Protein AF-A0A963EY48-F1 (afdb_monomer_lite)

Radius of gyration: 20.38 Å; chains: 1; bounding box: 70×30×42 Å

Structure (mmCIF, N/CA/C/O backbone):
data_AF-A0A963EY48-F1
#
_entry.id   AF-A0A963EY48-F1
#
loop_
_atom_site.group_PDB
_atom_site.id
_atom_site.type_symbol
_atom_site.label_atom_id
_atom_site.label_alt_id
_atom_site.label_comp_id
_atom_site.label_asym_id
_atom_site.label_entity_id
_atom_site.label_seq_id
_atom_site.pdbx_PDB_ins_code
_atom_site.Cartn_x
_atom_site.Cartn_y
_atom_site.Cartn_z
_atom_site.occupancy
_atom_site.B_iso_or_equiv
_atom_site.auth_seq_id
_atom_site.auth_comp_id
_atom_site.auth_asym_id
_atom_site.auth_atom_id
_atom_site.pdbx_PDB_model_num
ATOM 1 N N . VAL A 1 1 ? 2.692 -10.014 -14.521 1.00 53.53 1 VAL A N 1
ATOM 2 C CA . VAL A 1 1 ? 3.786 -10.930 -14.077 1.00 53.53 1 VAL A CA 1
ATOM 3 C C . VAL A 1 1 ? 3.948 -12.223 -14.896 1.00 53.53 1 VAL A C 1
ATOM 5 O O . VAL A 1 1 ? 5.057 -12.502 -15.328 1.00 53.53 1 VAL A O 1
ATOM 8 N N . LYS A 1 2 ? 2.887 -13.009 -15.173 1.00 46.94 2 LYS A N 1
ATOM 9 C CA . LYS A 1 2 ? 3.004 -14.347 -15.811 1.00 46.94 2 LYS A CA 1
ATOM 10 C C . LYS A 1 2 ? 3.519 -14.368 -17.263 1.00 46.94 2 LYS A C 1
ATOM 12 O O . LYS A 1 2 ? 3.977 -15.412 -17.707 1.00 46.94 2 LYS A O 1
ATOM 17 N N . THR A 1 3 ? 3.451 -13.255 -17.991 1.00 56.47 3 THR A N 1
ATOM 18 C CA . THR A 1 3 ? 3.831 -13.176 -19.416 1.00 56.47 3 THR A CA 1
ATOM 19 C C . THR A 1 3 ? 5.127 -12.413 -19.695 1.00 56.47 3 THR A C 1
ATOM 21 O O . THR A 1 3 ? 5.671 -12.573 -20.778 1.00 56.47 3 THR A O 1
ATOM 24 N N . GLN A 1 4 ? 5.638 -11.621 -18.745 1.00 58.00 4 GLN A N 1
ATOM 25 C CA . GLN A 1 4 ? 6.819 -10.757 -18.947 1.00 58.00 4 GLN A CA 1
ATOM 26 C C . GLN A 1 4 ? 8.001 -11.102 -18.021 1.00 58.00 4 GLN A C 1
ATOM 28 O O . GLN A 1 4 ? 9.022 -10.430 -18.055 1.00 58.00 4 GLN A O 1
ATOM 33 N N . GLY A 1 5 ? 7.878 -12.124 -17.164 1.00 67.50 5 GLY A N 1
ATOM 34 C CA . GLY A 1 5 ? 8.959 -12.530 -16.253 1.00 67.50 5 GLY A CA 1
ATOM 35 C C . GLY A 1 5 ? 9.315 -11.505 -15.167 1.00 67.50 5 GLY A C 1
ATOM 36 O O . GLY A 1 5 ? 10.298 -11.703 -14.462 1.00 67.50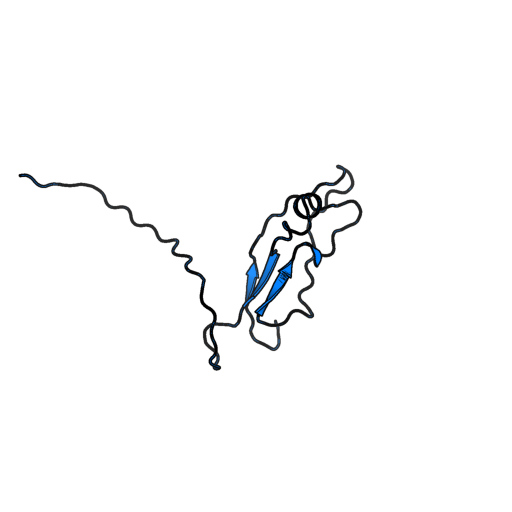 5 GLY A O 1
ATOM 37 N N . GLY A 1 6 ? 8.532 -10.431 -15.028 1.00 73.00 6 GLY A N 1
ATOM 38 C CA . GLY A 1 6 ? 8.749 -9.386 -14.030 1.00 73.00 6 GLY A CA 1
ATOM 39 C C . GLY A 1 6 ? 8.686 -9.914 -12.597 1.00 73.00 6 GLY A C 1
ATOM 40 O O . GLY A 1 6 ? 7.799 -10.705 -12.258 1.00 73.00 6 GLY A O 1
ATOM 41 N N . ILE A 1 7 ? 9.626 -9.460 -11.773 1.00 81.19 7 ILE A N 1
ATOM 42 C CA . ILE A 1 7 ? 9.740 -9.760 -10.347 1.00 81.19 7 ILE A CA 1
ATOM 43 C C . ILE A 1 7 ? 8.950 -8.697 -9.586 1.00 81.19 7 ILE A C 1
ATOM 45 O O . ILE A 1 7 ? 9.126 -7.507 -9.832 1.00 81.19 7 ILE A O 1
ATOM 49 N N . VAL A 1 8 ? 8.076 -9.123 -8.674 1.00 84.31 8 VAL A N 1
ATOM 50 C CA . VAL A 1 8 ? 7.378 -8.196 -7.776 1.00 84.31 8 VAL A CA 1
ATOM 51 C C . VAL A 1 8 ? 8.343 -7.784 -6.673 1.00 84.31 8 VAL A C 1
ATOM 53 O O . VAL A 1 8 ? 8.837 -8.638 -5.934 1.00 84.31 8 VAL A O 1
ATOM 56 N N . GLN A 1 9 ? 8.600 -6.487 -6.569 1.00 84.81 9 GLN A N 1
ATOM 57 C CA . GLN A 1 9 ? 9.363 -5.889 -5.489 1.00 84.81 9 GLN A CA 1
ATOM 58 C C . GLN A 1 9 ? 8.400 -5.136 -4.573 1.00 84.81 9 GLN A C 1
ATOM 60 O O . GLN A 1 9 ? 7.672 -4.252 -5.018 1.00 84.81 9 GLN A O 1
ATOM 65 N N . HIS A 1 10 ? 8.391 -5.498 -3.293 1.00 88.00 10 HIS A N 1
ATOM 66 C CA . HIS A 1 10 ? 7.667 -4.754 -2.266 1.00 88.00 10 HIS A CA 1
ATOM 67 C C . HIS A 1 10 ? 8.580 -3.623 -1.795 1.00 88.00 10 HIS A C 1
ATOM 69 O O . HIS A 1 10 ? 9.721 -3.888 -1.415 1.00 88.00 10 HIS A O 1
ATOM 75 N N . GLN A 1 11 ? 8.113 -2.381 -1.884 1.00 86.81 11 GLN A N 1
ATOM 76 C CA . GLN A 1 11 ? 8.858 -1.224 -1.387 1.00 86.81 11 GLN A CA 1
ATOM 77 C C . GLN A 1 11 ? 8.540 -0.982 0.084 1.00 86.81 11 GLN A C 1
ATOM 79 O O . GLN A 1 11 ? 9.455 -0.854 0.888 1.00 86.81 11 GLN A O 1
ATOM 84 N N . GLU A 1 12 ? 7.256 -1.021 0.429 1.00 83.06 12 GLU A N 1
ATOM 85 C CA . GLU A 1 12 ? 6.764 -0.885 1.794 1.00 83.06 12 GLU A CA 1
ATOM 86 C C . GLU A 1 12 ? 5.868 -2.082 2.111 1.00 83.06 12 GLU A C 1
ATOM 88 O O . GLU A 1 12 ? 4.933 -2.392 1.370 1.00 83.06 12 GLU A O 1
ATOM 93 N N . THR A 1 13 ? 6.188 -2.801 3.188 1.00 82.75 13 THR A N 1
ATOM 94 C CA . THR A 1 13 ? 5.423 -3.993 3.615 1.00 82.75 13 THR A CA 1
ATOM 95 C C . THR A 1 13 ? 4.383 -3.645 4.681 1.00 82.75 13 THR A C 1
ATOM 97 O O . THR A 1 13 ? 3.402 -4.366 4.851 1.00 82.75 13 THR A O 1
ATOM 100 N N . ASP A 1 14 ? 4.571 -2.511 5.353 1.00 83.62 14 ASP A N 1
ATOM 101 C CA . ASP A 1 14 ? 3.741 -2.031 6.445 1.00 83.62 14 ASP A CA 1
ATOM 102 C C . ASP A 1 14 ? 3.206 -0.640 6.101 1.00 83.62 14 ASP A C 1
ATOM 104 O O . ASP A 1 14 ? 3.919 0.201 5.557 1.00 83.62 14 ASP A O 1
ATOM 108 N N . ILE A 1 15 ? 1.932 -0.391 6.404 1.00 82.69 15 ILE A N 1
ATOM 109 C CA . ILE A 1 15 ? 1.273 0.884 6.107 1.00 82.69 15 ILE A CA 1
ATOM 110 C C . ILE A 1 15 ? 0.491 1.328 7.338 1.00 82.69 15 ILE A C 1
ATOM 112 O O . ILE A 1 15 ? -0.275 0.560 7.923 1.00 82.69 15 ILE A O 1
ATOM 116 N N . GLU A 1 16 ? 0.648 2.595 7.711 1.00 85.44 16 GLU A N 1
ATOM 117 C CA . GLU A 1 16 ? -0.132 3.201 8.783 1.00 85.44 16 GLU A CA 1
ATOM 118 C C . GLU A 1 16 ? -1.553 3.529 8.310 1.00 85.44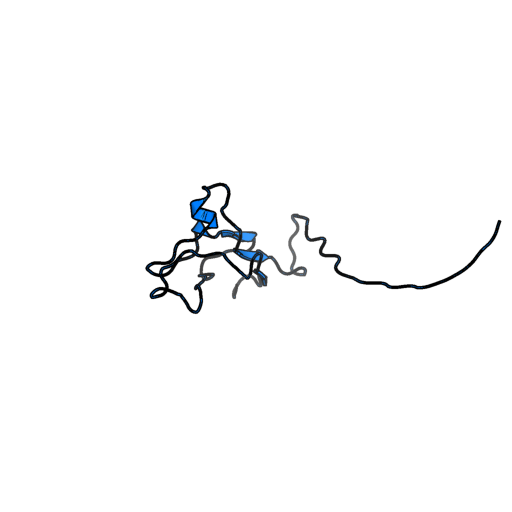 16 GLU A C 1
ATOM 120 O O . GLU A 1 16 ? -1.773 4.339 7.401 1.00 85.44 16 GLU A O 1
ATOM 125 N N . VAL A 1 17 ? -2.541 2.921 8.969 1.00 85.31 17 VAL A N 1
ATOM 126 C CA . VAL A 1 17 ? -3.961 3.124 8.676 1.00 85.31 17 VAL A CA 1
ATOM 127 C C . VAL A 1 17 ? -4.721 3.629 9.896 1.00 85.31 17 VAL A C 1
ATOM 129 O O . VAL A 1 17 ? -4.498 3.213 11.032 1.00 85.31 17 VAL A O 1
ATOM 132 N N . GLN A 1 18 ? -5.669 4.520 9.644 1.00 86.88 18 GLN A N 1
ATOM 133 C CA . GLN A 1 18 ? -6.639 5.000 10.606 1.00 86.88 18 GLN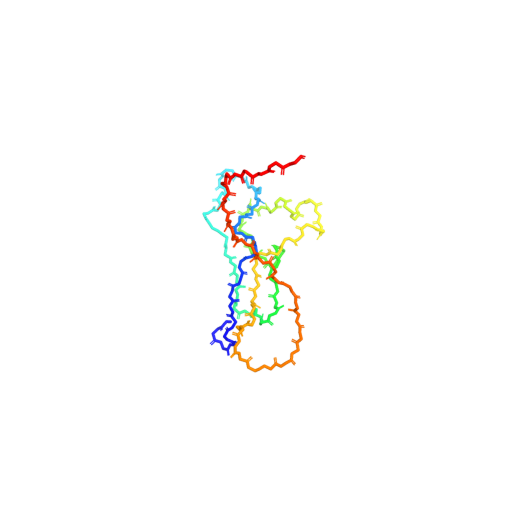 A CA 1
ATOM 134 C C . GLN A 1 18 ? -7.986 4.335 10.320 1.00 86.88 18 GLN A C 1
ATOM 136 O O . GLN A 1 18 ? -8.588 4.530 9.267 1.00 86.88 18 GLN A O 1
ATOM 141 N N . CYS A 1 19 ? -8.474 3.560 11.281 1.00 86.62 19 CYS A N 1
ATOM 142 C CA . CYS A 1 19 ? -9.777 2.909 11.214 1.00 86.62 19 CYS A CA 1
ATOM 143 C C . CYS A 1 19 ? -10.429 2.892 12.599 1.00 86.62 19 CYS A C 1
ATOM 145 O O . CYS A 1 19 ? -9.775 3.110 13.627 1.00 86.62 19 CYS A O 1
ATOM 147 N N . LEU A 1 20 ? -11.740 2.662 12.646 1.00 90.12 20 LEU A N 1
ATOM 148 C CA . LEU A 1 20 ? -12.405 2.380 13.914 1.00 90.12 20 LEU A CA 1
ATOM 149 C C . LEU A 1 20 ? -12.032 0.965 14.384 1.00 90.12 20 LEU A C 1
ATOM 151 O O . LEU A 1 20 ? -11.818 0.085 13.557 1.00 90.12 20 LEU A O 1
ATOM 155 N N . PRO A 1 21 ? -12.065 0.676 15.700 1.00 87.06 21 PRO A N 1
ATOM 156 C CA . PRO A 1 21 ? -11.726 -0.653 16.224 1.00 87.06 21 PRO A CA 1
ATOM 157 C C . PRO A 1 21 ? -12.580 -1.805 15.674 1.00 87.06 21 PRO A C 1
ATOM 159 O O . PRO A 1 21 ? -12.219 -2.966 15.831 1.00 87.06 21 PRO A O 1
ATOM 162 N N . LYS A 1 22 ? -13.745 -1.492 15.095 1.00 87.88 22 LYS A N 1
ATOM 163 C CA . LYS A 1 22 ? -14.650 -2.466 14.472 1.00 87.88 22 LYS A CA 1
ATOM 164 C C . LYS A 1 22 ? -14.272 -2.799 13.028 1.00 87.88 22 LYS A C 1
ATOM 166 O O . LYS A 1 22 ? -14.667 -3.857 12.558 1.00 87.88 22 LYS A O 1
ATOM 171 N N . ASP A 1 23 ? -13.519 -1.918 12.379 1.00 86.19 23 ASP A N 1
ATOM 172 C CA . ASP A 1 23 ? -13.215 -1.941 10.947 1.00 86.19 23 ASP A CA 1
ATOM 173 C C . ASP A 1 23 ? -11.730 -2.262 10.703 1.00 86.19 23 ASP A C 1
ATOM 175 O O . ASP A 1 23 ? -11.177 -1.920 9.664 1.00 86.19 23 ASP A O 1
ATOM 179 N N . ILE A 1 24 ? -11.061 -2.894 11.678 1.00 86.69 24 ILE A N 1
ATOM 180 C CA . ILE A 1 24 ? -9.658 -3.306 11.557 1.00 86.69 24 ILE A CA 1
ATOM 181 C C . ILE A 1 24 ? -9.568 -4.422 10.503 1.00 86.69 24 ILE A C 1
ATOM 183 O O . ILE A 1 24 ? -10.121 -5.504 10.731 1.00 86.69 24 ILE A O 1
ATOM 187 N N . PRO A 1 25 ? -8.871 -4.198 9.375 1.00 83.88 25 PRO A N 1
ATOM 188 C CA . PRO A 1 25 ? -8.678 -5.225 8.365 1.00 83.88 25 PRO A CA 1
ATOM 189 C C . PRO A 1 25 ? -7.574 -6.198 8.798 1.00 83.88 25 PRO A C 1
ATOM 191 O O . PRO A 1 25 ? -6.609 -5.811 9.454 1.00 83.88 25 PRO A O 1
ATOM 194 N N . GLU A 1 26 ? -7.692 -7.467 8.407 1.00 86.00 26 GLU A N 1
ATOM 195 C CA . GLU A 1 26 ? -6.631 -8.462 8.629 1.00 86.00 26 GLU A CA 1
ATOM 196 C C . GLU A 1 26 ? -5.524 -8.361 7.563 1.00 86.00 26 GLU A C 1
ATOM 198 O O . GLU A 1 26 ? -4.361 -8.638 7.842 1.00 86.00 26 GLU A O 1
ATOM 203 N N . TYR A 1 27 ? -5.877 -7.930 6.347 1.00 84.44 27 TYR A N 1
ATOM 204 C CA . TYR A 1 27 ? -4.954 -7.671 5.242 1.00 84.44 27 TYR A CA 1
ATOM 205 C C . TYR A 1 27 ? -5.539 -6.639 4.268 1.00 84.44 27 TYR A C 1
ATOM 207 O O . TYR A 1 27 ? -6.750 -6.405 4.246 1.00 84.44 27 TYR A O 1
ATOM 215 N N . ILE A 1 28 ? -4.671 -6.044 3.446 1.00 84.12 28 ILE A N 1
ATOM 216 C CA . ILE A 1 28 ? -5.033 -5.140 2.347 1.00 84.12 28 ILE A CA 1
ATOM 217 C C . ILE A 1 28 ? -4.715 -5.855 1.031 1.00 84.12 28 ILE A C 1
ATOM 219 O O . ILE A 1 28 ? -3.617 -6.383 0.856 1.00 84.12 28 ILE A O 1
ATOM 223 N N . GLU A 1 29 ? -5.682 -5.916 0.117 1.00 84.31 29 GLU A N 1
ATOM 224 C CA . GLU A 1 29 ? -5.509 -6.563 -1.185 1.00 84.31 29 GLU A CA 1
ATOM 225 C C . GLU A 1 29 ? -4.908 -5.583 -2.202 1.00 84.31 29 GLU A C 1
ATOM 227 O O . GLU A 1 29 ? -5.397 -4.468 -2.373 1.00 84.31 29 GLU A O 1
ATOM 232 N N . VAL A 1 30 ? -3.852 -6.012 -2.899 1.00 84.12 30 VAL A N 1
ATOM 233 C CA . VAL A 1 30 ? -3.182 -5.226 -3.945 1.00 84.12 30 VAL A CA 1
ATOM 234 C C . VAL A 1 30 ? -3.347 -5.938 -5.289 1.00 84.12 30 VAL A C 1
ATOM 236 O O . VAL A 1 30 ? -2.795 -7.021 -5.498 1.00 84.12 30 VAL A O 1
ATOM 239 N N . ASP A 1 31 ? -4.103 -5.335 -6.212 1.00 83.44 31 ASP A N 1
ATOM 240 C CA . ASP A 1 31 ? -4.334 -5.898 -7.548 1.00 83.44 31 ASP A CA 1
ATOM 241 C C . ASP A 1 31 ? -3.146 -5.618 -8.483 1.00 83.44 31 ASP A C 1
ATOM 243 O O . ASP A 1 31 ? -2.877 -4.48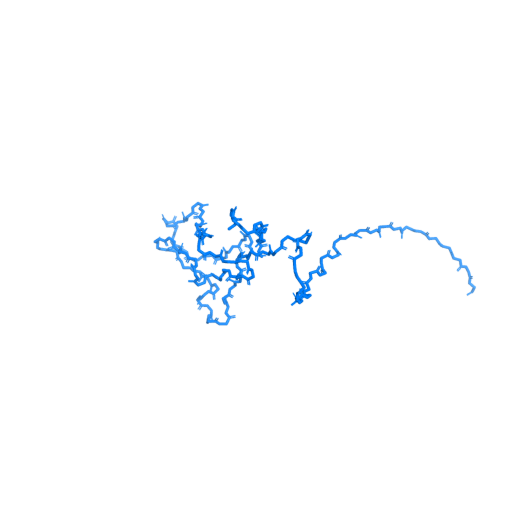4 -8.873 1.00 83.44 31 ASP A O 1
ATOM 247 N N . MET A 1 32 ? -2.450 -6.684 -8.886 1.00 79.19 32 MET A N 1
ATOM 248 C CA . MET A 1 32 ? -1.321 -6.630 -9.824 1.00 79.19 32 MET A CA 1
ATOM 249 C C . MET A 1 32 ? -1.649 -7.210 -11.212 1.00 79.19 32 MET A C 1
ATOM 251 O O . MET A 1 32 ? -0.744 -7.497 -12.003 1.00 79.19 32 MET A O 1
ATOM 255 N N . LEU A 1 33 ? -2.927 -7.444 -11.538 1.00 79.06 33 LEU A N 1
ATOM 256 C CA . LEU A 1 33 ? -3.327 -8.123 -12.777 1.00 79.06 33 LEU A CA 1
ATOM 257 C C . LEU A 1 33 ? -3.028 -7.307 -14.037 1.00 79.06 33 LEU A C 1
ATOM 259 O O . LEU A 1 33 ? -2.706 -7.892 -15.073 1.00 79.06 33 LEU A O 1
ATOM 263 N N . LYS A 1 34 ? -3.139 -5.978 -13.957 1.00 76.56 34 LYS A N 1
ATOM 264 C CA . LYS A 1 34 ? -2.960 -5.053 -15.091 1.00 76.56 34 LYS A CA 1
ATOM 265 C C . LYS A 1 34 ? -1.653 -4.259 -15.044 1.00 76.56 34 LYS A C 1
ATOM 267 O O . LYS A 1 34 ? -1.445 -3.409 -15.900 1.00 76.56 34 LYS A O 1
ATOM 272 N N . VAL A 1 35 ? -0.794 -4.537 -14.067 1.00 78.56 35 VAL A N 1
ATOM 273 C CA . VAL A 1 35 ? 0.455 -3.800 -13.851 1.00 78.56 35 VAL A CA 1
ATOM 274 C C . VAL A 1 35 ? 1.536 -4.344 -14.782 1.00 78.56 35 VAL A C 1
ATOM 276 O O . VAL A 1 35 ? 1.745 -5.562 -14.884 1.00 78.56 35 VAL A O 1
ATOM 279 N N . GLU A 1 36 ? 2.201 -3.436 -15.489 1.00 79.56 36 GLU A N 1
ATOM 280 C CA . GLU A 1 36 ? 3.282 -3.747 -16.427 1.00 79.56 36 GLU A CA 1
ATOM 281 C C . GLU A 1 36 ? 4.659 -3.663 -15.759 1.00 79.56 36 GLU A C 1
ATOM 283 O O . GLU A 1 36 ? 4.818 -3.112 -14.671 1.00 79.56 36 GLU A O 1
ATOM 288 N N . VAL A 1 37 ? 5.675 -4.236 -16.409 1.00 81.00 37 VAL A N 1
ATOM 289 C CA . VAL A 1 37 ? 7.060 -4.127 -15.937 1.00 81.00 37 VAL A CA 1
ATOM 290 C C . VAL A 1 37 ? 7.499 -2.660 -15.997 1.00 81.00 37 VAL A C 1
ATOM 292 O O . VAL A 1 37 ? 7.312 -1.999 -17.013 1.00 81.00 37 VAL A O 1
ATOM 295 N N . GLY A 1 38 ? 8.075 -2.159 -14.906 1.00 77.81 38 GLY A N 1
ATOM 296 C CA . GLY A 1 38 ? 8.474 -0.764 -14.724 1.00 77.81 38 GLY A CA 1
ATOM 297 C C . GLY A 1 38 ? 7.400 0.125 -14.091 1.00 77.81 38 GLY A C 1
ATOM 298 O O . GLY A 1 38 ? 7.687 1.283 -13.803 1.00 77.81 38 GLY A O 1
ATOM 299 N N . GLN A 1 39 ? 6.188 -0.386 -13.851 1.00 82.81 39 GLN A N 1
ATOM 300 C CA . GLN A 1 39 ? 5.151 0.361 -13.139 1.00 82.81 39 GLN A CA 1
ATOM 301 C C . GLN A 1 39 ? 5.248 0.171 -11.624 1.00 82.81 39 GLN A C 1
ATOM 303 O O . GLN A 1 39 ? 5.601 -0.904 -11.125 1.00 82.81 39 GLN A O 1
ATOM 308 N N . ILE A 1 40 ? 4.898 1.241 -10.915 1.00 86.88 40 ILE A N 1
ATOM 309 C CA . ILE A 1 40 ? 4.861 1.329 -9.460 1.00 86.88 40 ILE A CA 1
ATOM 310 C C . ILE A 1 40 ? 3.399 1.517 -9.057 1.00 86.88 40 ILE A C 1
ATOM 312 O O . ILE A 1 40 ? 2.710 2.370 -9.611 1.00 86.88 40 ILE A O 1
ATOM 316 N N . ILE A 1 41 ? 2.934 0.696 -8.121 1.00 87.38 41 ILE A N 1
ATOM 317 C CA . ILE A 1 41 ? 1.645 0.848 -7.460 1.00 87.38 41 ILE A CA 1
ATOM 318 C C . ILE A 1 41 ? 1.836 1.731 -6.241 1.00 87.38 41 ILE A C 1
ATOM 320 O O . ILE A 1 41 ? 2.596 1.400 -5.321 1.00 87.38 41 ILE A O 1
ATOM 324 N N . HIS A 1 42 ? 1.115 2.841 -6.253 1.00 88.62 42 HIS A N 1
ATOM 325 C CA . HIS A 1 42 ? 1.067 3.786 -5.161 1.00 88.62 42 HIS A CA 1
ATOM 326 C C . HIS A 1 42 ? -0.096 3.485 -4.217 1.00 88.62 42 HIS A C 1
ATOM 328 O O . HIS A 1 42 ? -1.034 2.762 -4.560 1.00 88.62 42 HIS A O 1
ATOM 334 N N . LEU A 1 43 ? -0.037 4.031 -3.007 1.00 85.88 43 LEU A N 1
ATOM 335 C CA . LEU A 1 43 ? -1.041 3.823 -1.971 1.00 85.88 43 LEU A CA 1
ATOM 336 C C . LEU A 1 43 ? -2.421 4.341 -2.394 1.00 85.88 43 LEU A C 1
ATOM 338 O O . LEU A 1 43 ? -3.431 3.753 -2.013 1.00 85.88 43 LEU A O 1
ATOM 342 N N . SER A 1 44 ? -2.462 5.386 -3.222 1.00 85.12 44 SER A N 1
ATOM 343 C CA . SER A 1 44 ? -3.688 5.899 -3.849 1.00 85.12 44 SER A CA 1
ATOM 344 C C . SER A 1 44 ? -4.392 4.895 -4.766 1.00 85.12 44 SER A C 1
ATOM 346 O O . SER A 1 44 ? -5.614 4.944 -4.902 1.00 85.12 44 SER A O 1
ATOM 348 N N . ASP A 1 45 ? -3.637 3.998 -5.404 1.00 85.31 45 ASP A N 1
ATOM 349 C CA . ASP A 1 45 ? -4.160 3.012 -6.358 1.00 85.31 45 ASP A CA 1
ATOM 350 C C . ASP A 1 45 ? -4.629 1.720 -5.670 1.00 85.31 45 ASP A C 1
ATOM 352 O O . ASP A 1 45 ? -5.260 0.860 -6.294 1.00 85.31 45 ASP A O 1
ATOM 356 N N . VAL A 1 46 ? -4.329 1.567 -4.376 1.00 84.62 46 VAL A N 1
ATOM 357 C CA . VAL A 1 46 ? -4.723 0.406 -3.580 1.00 84.62 46 VAL A CA 1
ATOM 358 C C . VAL A 1 46 ? -6.170 0.554 -3.121 1.00 84.62 46 VAL A C 1
ATOM 360 O O . VAL A 1 46 ? -6.599 1.587 -2.609 1.00 84.62 46 VAL A O 1
ATOM 363 N N . VAL A 1 47 ? -6.939 -0.524 -3.262 1.00 82.56 47 VAL A N 1
ATOM 364 C CA . VAL A 1 47 ? -8.323 -0.560 -2.793 1.00 82.56 47 VAL A CA 1
ATOM 365 C C . VAL A 1 47 ? -8.329 -0.709 -1.274 1.00 82.56 47 VAL A C 1
ATOM 367 O O . VAL A 1 47 ? -8.090 -1.790 -0.735 1.00 82.56 47 VAL A O 1
ATOM 370 N N . LEU A 1 48 ? -8.616 0.390 -0.578 1.00 83.25 48 LEU A N 1
ATOM 371 C CA . LEU A 1 48 ? -8.787 0.378 0.871 1.00 83.25 48 LEU A CA 1
ATOM 372 C C . LEU A 1 48 ? -10.167 -0.206 1.247 1.00 83.25 48 LEU A C 1
ATOM 374 O O . LEU A 1 48 ? -11.174 0.149 0.625 1.00 83.25 48 LEU A O 1
ATOM 378 N N . PRO A 1 49 ? -10.241 -1.100 2.251 1.00 84.50 49 PRO A N 1
ATOM 379 C CA . PRO A 1 49 ? -11.502 -1.680 2.712 1.00 84.50 49 PRO A CA 1
ATOM 380 C C . PRO A 1 49 ? -12.397 -0.652 3.429 1.00 84.50 49 PRO A C 1
ATOM 382 O O . PRO A 1 49 ? -11.947 0.419 3.841 1.00 84.50 49 PRO A O 1
ATOM 385 N N . GLU A 1 50 ? -13.690 -0.969 3.581 1.00 82.81 50 GLU A N 1
ATOM 386 C CA . GLU A 1 50 ? -14.667 -0.041 4.169 1.00 82.81 50 GLU A CA 1
ATOM 387 C C . GLU A 1 50 ? -14.259 0.404 5.583 1.00 82.81 50 GLU A C 1
ATOM 389 O O . GLU A 1 50 ? -13.978 -0.416 6.452 1.00 82.81 50 GLU A O 1
ATOM 394 N N . GLY A 1 51 ? -14.249 1.720 5.816 1.00 78.81 51 GLY A N 1
ATOM 395 C CA . GLY A 1 51 ? -13.920 2.299 7.123 1.00 78.81 51 GLY A CA 1
ATOM 396 C C . GLY A 1 51 ? -12.422 2.439 7.417 1.00 78.81 51 GLY A C 1
ATOM 397 O O . GLY A 1 51 ? -12.070 2.894 8.509 1.00 78.81 51 GLY A O 1
ATOM 398 N N . VAL A 1 52 ? -11.550 2.102 6.460 1.00 84.75 52 VAL A N 1
ATOM 399 C CA . VAL A 1 52 ? -10.094 2.243 6.576 1.00 84.75 52 VAL A CA 1
ATOM 400 C C . VAL A 1 52 ? -9.602 3.410 5.729 1.00 84.75 52 VAL A C 1
ATOM 402 O O . VAL A 1 52 ? -9.817 3.456 4.520 1.00 84.75 52 VAL A O 1
ATOM 405 N N . SER A 1 53 ? -8.897 4.337 6.371 1.00 83.88 53 SER A N 1
ATOM 406 C CA . SER A 1 53 ? -8.237 5.465 5.716 1.00 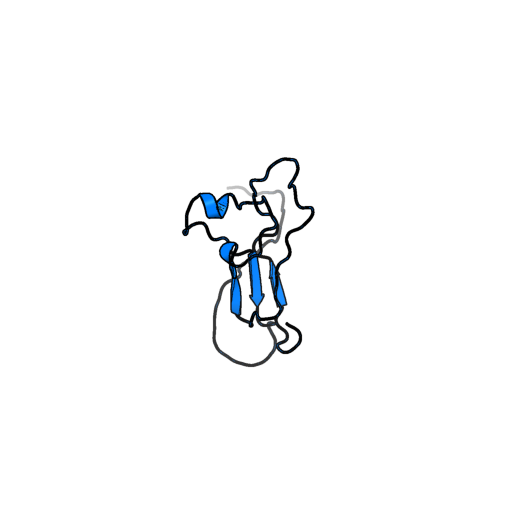83.88 53 SER A CA 1
ATOM 407 C C . SER A 1 53 ? -6.731 5.371 5.920 1.00 83.88 53 SER A C 1
ATOM 409 O O . SER A 1 53 ? -6.270 5.124 7.031 1.00 83.88 53 SER A O 1
ATOM 411 N N . SER A 1 54 ? -5.943 5.602 4.873 1.00 84.19 54 SER A N 1
ATOM 412 C CA . SER A 1 54 ? -4.490 5.731 5.017 1.00 84.19 54 SER A CA 1
ATOM 413 C C . SER A 1 54 ? -4.134 7.036 5.736 1.00 84.19 54 SER A C 1
ATOM 415 O O . SER A 1 54 ? -4.660 8.099 5.395 1.00 84.19 54 SER A O 1
ATOM 417 N N . VAL A 1 55 ? -3.224 6.967 6.712 1.00 83.50 55 VAL A N 1
ATOM 418 C CA . VAL A 1 55 ? -2.702 8.162 7.398 1.00 83.50 55 VAL A CA 1
ATOM 419 C C . VAL A 1 55 ? -1.859 8.996 6.436 1.00 83.50 55 VAL A C 1
ATOM 421 O O . VAL A 1 55 ? -1.988 10.218 6.416 1.00 83.50 55 VAL A O 1
ATOM 424 N N . ALA A 1 56 ? -1.052 8.338 5.599 1.00 81.31 56 ALA A N 1
ATOM 425 C CA . ALA A 1 56 ? -0.184 8.992 4.627 1.00 81.31 56 ALA A CA 1
ATOM 426 C C . ALA A 1 56 ? -0.995 9.813 3.610 1.00 81.31 56 ALA A C 1
ATOM 428 O O . ALA A 1 56 ? -0.737 11.001 3.444 1.00 81.31 56 ALA A O 1
ATOM 429 N N . LEU A 1 57 ? -2.068 9.245 3.047 1.00 78.81 57 LEU A N 1
ATOM 430 C CA . LEU A 1 57 ? -2.957 9.984 2.134 1.00 78.81 57 LEU A CA 1
ATOM 431 C C . LEU A 1 57 ? -3.699 11.139 2.831 1.00 78.81 57 LEU A C 1
ATOM 433 O O . LEU A 1 57 ? -4.070 12.121 2.192 1.00 78.81 57 LEU A O 1
ATOM 437 N N . GLY A 1 58 ? -3.906 11.050 4.148 1.00 76.69 58 GLY A N 1
ATOM 438 C CA . GLY A 1 58 ? -4.499 12.124 4.945 1.00 76.69 58 GLY A CA 1
ATOM 439 C C . GLY A 1 58 ? -3.581 13.333 5.161 1.00 76.69 58 GLY A C 1
ATOM 440 O O . GLY A 1 58 ? -4.080 14.416 5.470 1.00 76.69 58 GLY A O 1
ATOM 441 N N . LEU A 1 59 ? -2.262 13.171 5.003 1.00 78.69 59 LEU A N 1
ATOM 442 C CA . LEU A 1 59 ? -1.270 14.244 5.159 1.00 78.69 59 LEU A CA 1
ATOM 443 C C . LEU A 1 59 ? -1.124 15.107 3.896 1.00 78.69 59 LEU A C 1
ATOM 445 O O . LEU A 1 59 ? -0.702 16.258 4.001 1.00 78.69 59 LEU A O 1
ATOM 449 N N . GLY A 1 60 ? -1.511 14.588 2.730 1.00 75.19 60 GLY A N 1
ATOM 450 C CA . GLY A 1 60 ? -1.493 15.300 1.454 1.00 75.19 60 GLY A CA 1
ATOM 451 C C . GLY A 1 60 ? -1.110 14.400 0.281 1.00 75.19 60 GLY A C 1
ATOM 452 O O . GLY A 1 60 ? -0.638 13.282 0.467 1.00 75.19 60 GLY A O 1
ATOM 453 N N . GLU A 1 61 ? -1.292 14.918 -0.934 1.00 70.00 61 GLU A N 1
ATOM 454 C CA . GLU A 1 61 ? -0.983 14.221 -2.195 1.00 70.00 61 GLU A CA 1
ATOM 455 C C . GLU A 1 61 ? 0.521 13.916 -2.340 1.00 70.00 61 GLU A C 1
ATOM 457 O O . GLU A 1 61 ? 0.908 12.976 -3.025 1.00 70.00 61 GLU A O 1
ATOM 462 N N . ASP A 1 62 ? 1.375 14.670 -1.639 1.00 74.56 62 ASP A N 1
ATOM 463 C CA . ASP A 1 62 ? 2.829 14.475 -1.612 1.00 74.56 62 ASP A CA 1
ATOM 464 C C . ASP A 1 62 ? 3.274 13.232 -0.814 1.00 74.56 62 ASP A C 1
ATOM 466 O O . ASP A 1 62 ? 4.438 12.836 -0.880 1.00 74.56 62 ASP A O 1
ATOM 470 N N . HIS A 1 63 ? 2.369 12.615 -0.046 1.00 78.88 63 HIS A N 1
ATOM 471 C CA . HIS A 1 63 ? 2.642 11.449 0.801 1.00 78.88 63 HIS A CA 1
ATOM 472 C C . HIS A 1 63 ? 2.137 10.137 0.187 1.00 78.88 63 HIS A C 1
ATOM 474 O O . HIS A 1 63 ? 1.842 9.175 0.901 1.00 78.88 63 HIS A O 1
ATOM 480 N N . ASP A 1 64 ? 2.040 10.082 -1.140 1.00 83.56 64 ASP A N 1
ATOM 481 C CA . ASP A 1 64 ? 1.647 8.869 -1.841 1.00 83.56 64 ASP A CA 1
ATOM 482 C C . ASP A 1 64 ? 2.801 7.855 -1.912 1.00 83.56 64 ASP A C 1
ATOM 484 O O . ASP A 1 64 ? 3.694 7.917 -2.762 1.00 83.56 64 ASP A O 1
ATOM 488 N N . LEU A 1 65 ? 2.809 6.928 -0.954 1.00 84.81 65 LEU A N 1
ATOM 489 C CA . LEU A 1 65 ? 3.863 5.929 -0.808 1.00 84.81 65 LEU A CA 1
ATOM 490 C C . LEU A 1 65 ? 3.784 4.873 -1.913 1.00 84.81 65 LEU A C 1
ATOM 492 O O . LEU A 1 65 ? 2.710 4.390 -2.266 1.00 84.81 65 LEU A O 1
ATOM 496 N N . ALA A 1 66 ? 4.942 4.474 -2.433 1.00 88.12 66 ALA A N 1
ATOM 497 C CA . ALA A 1 66 ? 5.051 3.336 -3.335 1.00 88.12 66 ALA A CA 1
ATOM 498 C C . ALA A 1 66 ? 4.988 2.029 -2.532 1.00 88.12 66 ALA A C 1
ATOM 500 O O . ALA A 1 66 ? 5.824 1.799 -1.661 1.00 88.12 66 ALA A O 1
ATOM 501 N N . ILE A 1 67 ? 4.013 1.169 -2.827 1.00 88.31 67 ILE A N 1
ATOM 502 C CA . ILE A 1 67 ? 3.789 -0.080 -2.083 1.00 88.31 67 ILE A CA 1
ATOM 503 C C . ILE A 1 67 ? 4.488 -1.250 -2.768 1.00 88.31 67 ILE A C 1
ATOM 505 O O . ILE A 1 67 ? 5.227 -2.012 -2.142 1.00 88.31 67 ILE A O 1
ATOM 509 N N . ALA A 1 68 ? 4.294 -1.385 -4.076 1.00 86.12 68 ALA A N 1
ATOM 510 C CA . ALA A 1 68 ? 4.868 -2.478 -4.841 1.00 86.12 68 ALA A CA 1
ATOM 511 C C . ALA A 1 68 ? 5.150 -2.058 -6.278 1.00 86.12 68 ALA A C 1
ATOM 513 O O . ALA A 1 68 ? 4.423 -1.261 -6.860 1.00 86.12 68 ALA A O 1
ATOM 514 N N . SER A 1 69 ? 6.179 -2.637 -6.880 1.00 87.06 69 SER A N 1
ATOM 515 C CA . SER A 1 69 ? 6.529 -2.402 -8.276 1.00 87.06 69 SER A CA 1
ATOM 516 C C . SER A 1 69 ? 6.910 -3.703 -8.968 1.00 87.06 69 SER A C 1
ATOM 518 O O . SER A 1 69 ? 7.241 -4.709 -8.331 1.00 87.06 69 SER A O 1
ATOM 520 N N . ILE A 1 70 ? 6.819 -3.716 -10.296 1.00 85.31 70 ILE A N 1
ATOM 521 C CA . ILE A 1 70 ? 7.247 -4.863 -11.100 1.00 85.31 70 ILE A CA 1
ATOM 522 C C . ILE A 1 70 ? 8.566 -4.509 -11.773 1.00 85.31 70 ILE A C 1
ATOM 524 O O . ILE A 1 70 ? 8.605 -3.649 -12.647 1.00 85.31 70 ILE A O 1
ATOM 528 N N . VAL A 1 71 ? 9.639 -5.215 -11.430 1.00 82.94 71 VAL A N 1
ATOM 529 C CA . VAL A 1 71 ? 10.977 -4.989 -11.993 1.00 82.94 71 VAL A CA 1
ATOM 530 C C . VAL A 1 71 ? 11.308 -6.058 -13.031 1.00 82.94 71 VAL A C 1
ATOM 532 O O . VAL A 1 71 ? 10.949 -7.229 -12.881 1.00 82.94 71 VAL A O 1
ATOM 535 N N . ALA A 1 72 ? 11.991 -5.666 -14.108 1.00 77.75 72 ALA A N 1
ATOM 536 C CA . ALA A 1 72 ? 12.465 -6.606 -15.118 1.00 77.75 72 ALA A CA 1
ATOM 537 C C . ALA A 1 72 ? 13.528 -7.549 -14.515 1.00 77.75 72 ALA A C 1
ATOM 539 O O . ALA A 1 72 ? 14.425 -7.090 -13.803 1.00 77.75 72 ALA A O 1
ATOM 540 N N . PRO A 1 73 ? 13.478 -8.863 -14.791 1.00 70.56 73 PRO A N 1
ATOM 541 C CA . PRO A 1 73 ? 14.498 -9.782 -14.310 1.00 70.56 73 PRO A CA 1
ATOM 542 C C . PRO A 1 73 ? 15.848 -9.432 -14.952 1.00 70.56 73 PRO A C 1
ATOM 544 O O . PRO A 1 73 ? 15.969 -9.376 -16.177 1.00 70.56 73 PRO A O 1
ATOM 547 N N . ARG A 1 74 ? 16.887 -9.225 -14.131 1.00 61.91 74 ARG A N 1
ATOM 548 C CA . ARG A 1 74 ? 18.266 -9.067 -14.620 1.00 61.91 74 ARG A CA 1
ATOM 549 C C . ARG A 1 74 ? 18.702 -10.370 -15.300 1.00 61.91 74 ARG A C 1
ATOM 551 O O . ARG A 1 74 ? 19.108 -11.311 -14.626 1.00 61.91 74 ARG A O 1
ATOM 558 N N . GLY A 1 75 ? 18.581 -10.439 -16.627 1.00 55.88 75 GLY A N 1
ATOM 559 C CA . GLY A 1 75 ? 19.018 -11.602 -17.409 1.00 55.88 75 GLY A CA 1
ATOM 560 C C . GLY A 1 75 ? 18.258 -11.917 -18.703 1.00 55.88 75 GLY A C 1
ATOM 561 O O . GLY A 1 75 ? 18.533 -12.957 -19.294 1.00 55.88 75 GLY A O 1
ATOM 562 N N . GLY A 1 76 ? 17.332 -11.073 -19.166 1.00 45.50 76 GLY A N 1
ATOM 563 C CA . GLY A 1 76 ? 16.736 -11.190 -20.504 1.00 45.50 76 GLY A CA 1
ATOM 564 C C . GLY A 1 76 ? 17.008 -9.931 -21.321 1.00 45.50 76 GLY A C 1
ATOM 565 O O . GLY A 1 76 ? 16.676 -8.848 -20.856 1.00 45.50 76 GLY A O 1
ATOM 566 N N . SER A 1 77 ? 17.641 -10.079 -22.492 1.00 51.78 77 SER A N 1
ATOM 567 C CA . SER A 1 77 ? 17.885 -9.012 -23.477 1.00 51.78 77 SER A CA 1
ATOM 568 C C . SER A 1 77 ? 16.676 -8.089 -23.644 1.00 51.78 77 SER A C 1
ATOM 570 O O . SER A 1 77 ? 15.622 -8.545 -24.070 1.00 51.78 77 SER A O 1
ATOM 572 N N . ASP A 1 78 ? 16.806 -6.818 -23.280 1.00 42.56 78 ASP A N 1
ATOM 573 C CA . ASP A 1 78 ? 17.130 -5.744 -24.218 1.00 42.56 78 ASP A CA 1
ATOM 574 C C . ASP A 1 78 ? 17.561 -4.492 -23.433 1.00 42.56 78 ASP A C 1
ATOM 576 O O . ASP A 1 78 ? 17.223 -4.294 -22.267 1.00 42.56 78 ASP A O 1
ATOM 580 N N . GLU A 1 79 ? 18.419 -3.720 -24.075 1.00 51.06 79 GLU A N 1
ATOM 581 C CA . GLU A 1 79 ? 19.173 -2.576 -23.581 1.00 51.06 79 GLU A CA 1
ATOM 582 C C . GLU A 1 79 ? 18.283 -1.322 -23.514 1.00 51.06 79 GLU A C 1
ATOM 584 O O . GLU A 1 79 ? 17.898 -0.829 -24.560 1.00 51.06 79 GLU A O 1
ATOM 589 N N . GLU A 1 80 ? 17.950 -0.808 -22.320 1.00 44.09 80 GLU A N 1
ATOM 590 C CA . GLU A 1 80 ? 18.018 0.629 -21.973 1.00 44.09 80 GLU A CA 1
ATOM 591 C C . GLU A 1 80 ? 17.762 0.843 -20.466 1.00 44.09 80 GLU A C 1
ATOM 593 O O . GLU A 1 80 ? 17.032 0.097 -19.818 1.00 44.09 80 GLU A O 1
ATOM 598 N N . GLY A 1 81 ? 18.469 1.811 -19.884 1.00 46.91 81 GLY A N 1
ATOM 599 C CA . GLY A 1 81 ? 18.808 1.855 -18.465 1.00 46.91 81 GLY A CA 1
ATOM 600 C C . GLY A 1 81 ? 17.734 2.340 -17.489 1.00 46.91 81 GLY A C 1
ATOM 601 O O . GLY A 1 81 ? 16.888 3.164 -17.807 1.00 46.91 81 GLY A O 1
ATOM 602 N N . ALA A 1 82 ? 17.903 1.912 -16.240 1.00 36.03 82 ALA A N 1
ATOM 603 C CA . ALA A 1 82 ? 17.841 2.775 -15.065 1.00 36.03 82 ALA A CA 1
ATOM 604 C C . ALA A 1 82 ? 18.551 2.057 -13.905 1.00 36.03 82 ALA A C 1
ATOM 606 O O . ALA A 1 82 ? 18.127 0.998 -13.442 1.00 36.03 82 ALA A O 1
ATOM 607 N N . ALA A 1 83 ? 19.679 2.628 -13.480 1.00 44.81 83 ALA A N 1
ATOM 608 C CA . ALA A 1 83 ? 20.149 2.532 -12.101 1.00 44.81 83 ALA A CA 1
ATOM 609 C C . ALA A 1 83 ? 19.003 3.033 -11.186 1.00 44.81 83 ALA A C 1
ATOM 611 O O . ALA A 1 83 ? 18.205 3.852 -11.619 1.00 44.81 83 ALA A O 1
ATOM 612 N N . GLU A 1 84 ? 18.781 2.573 -9.964 1.00 45.81 84 GLU A N 1
ATOM 613 C CA . GLU A 1 84 ? 19.705 2.332 -8.866 1.00 45.81 84 GLU A CA 1
ATOM 614 C C . GLU A 1 84 ? 19.045 1.321 -7.915 1.00 45.81 84 GLU A C 1
ATOM 616 O O . GLU A 1 84 ? 17.845 1.377 -7.663 1.00 45.81 84 GLU A O 1
ATOM 621 N N . ALA A 1 85 ? 19.832 0.399 -7.375 1.00 37.56 85 ALA A N 1
ATOM 622 C CA . ALA A 1 85 ? 19.499 -0.311 -6.145 1.00 37.56 85 ALA A CA 1
ATOM 623 C C . ALA A 1 85 ? 20.829 -0.752 -5.538 1.00 37.56 85 ALA A C 1
ATOM 625 O O . ALA A 1 85 ? 21.262 -1.895 -5.699 1.00 37.56 85 ALA A O 1
ATOM 626 N N . GLU A 1 86 ? 21.527 0.211 -4.939 1.00 39.69 86 GLU A N 1
ATOM 627 C CA . GLU A 1 86 ? 22.557 -0.086 -3.952 1.00 39.69 86 GLU A CA 1
ATOM 628 C C . GLU A 1 86 ? 21.849 -0.445 -2.644 1.00 39.69 86 GLU A C 1
ATOM 630 O O . GLU A 1 86 ? 21.638 0.399 -1.781 1.00 39.69 86 GLU A O 1
ATOM 635 N N . ASP A 1 87 ? 21.451 -1.710 -2.521 1.00 38.03 87 ASP A N 1
ATOM 636 C CA . ASP A 1 87 ? 21.306 -2.340 -1.212 1.00 38.03 87 ASP A CA 1
ATOM 637 C C . ASP A 1 87 ? 22.589 -3.131 -0.950 1.00 38.03 87 ASP A C 1
ATOM 639 O O . ASP A 1 87 ? 22.760 -4.270 -1.385 1.00 38.03 87 ASP A O 1
ATOM 643 N N . ALA A 1 88 ? 23.547 -2.464 -0.310 1.00 37.19 88 ALA A N 1
ATOM 644 C CA . ALA A 1 88 ? 24.730 -3.087 0.264 1.00 37.19 88 ALA A CA 1
ATOM 645 C C . ALA A 1 88 ? 24.520 -3.243 1.776 1.00 37.1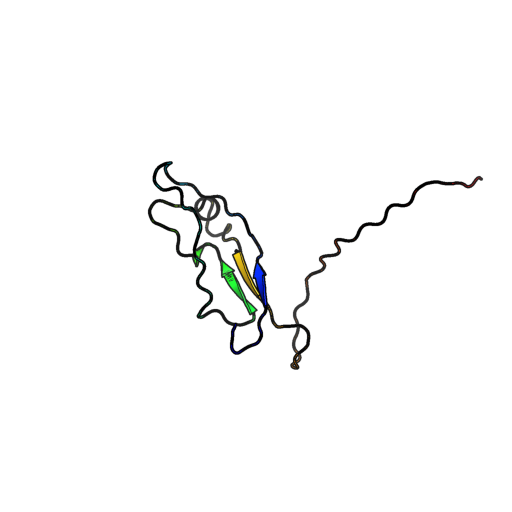9 88 ALA A C 1
ATOM 647 O O . ALA A 1 88 ? 25.204 -2.624 2.591 1.00 37.19 88 ALA A O 1
ATOM 648 N N . GLY A 1 89 ? 23.562 -4.090 2.153 1.00 43.75 89 GLY A N 1
ATOM 649 C CA . GLY A 1 89 ? 23.611 -4.781 3.434 1.00 43.75 89 GLY A CA 1
ATOM 650 C C . GLY A 1 89 ? 24.712 -5.844 3.384 1.00 43.75 89 GLY A C 1
ATOM 651 O O . GLY A 1 89 ? 24.649 -6.764 2.572 1.00 43.75 89 GLY A O 1
ATOM 652 N N . GLY A 1 90 ? 25.741 -5.728 4.228 1.00 33.84 90 GLY A N 1
ATOM 653 C CA . GLY A 1 90 ? 26.823 -6.716 4.239 1.00 33.84 90 GLY A CA 1
ATOM 654 C C . GLY A 1 90 ? 27.993 -6.408 5.166 1.00 33.84 90 GLY A C 1
ATOM 655 O O . GLY A 1 90 ? 29.093 -6.149 4.699 1.00 33.84 90 GLY A O 1
ATOM 656 N N . GLU A 1 91 ? 27.715 -6.421 6.468 1.00 41.72 91 GLU A N 1
ATOM 657 C CA . GLU A 1 91 ? 28.555 -6.932 7.565 1.00 41.72 91 GLU A CA 1
ATOM 658 C C . GLU A 1 91 ? 30.049 -7.216 7.284 1.00 41.72 91 GLU A C 1
ATOM 660 O O . GLU A 1 91 ? 30.396 -8.096 6.497 1.00 41.72 91 GLU A O 1
ATOM 665 N N . SER A 1 92 ? 30.947 -6.588 8.053 1.00 38.00 92 SER A N 1
ATOM 666 C CA . SER A 1 92 ? 32.185 -7.243 8.503 1.00 38.00 92 SER A CA 1
ATOM 667 C C . SER A 1 92 ? 32.757 -6.573 9.748 1.00 38.00 92 SER A C 1
ATOM 669 O O . SER A 1 92 ? 33.190 -5.423 9.742 1.00 38.00 92 SER A O 1
ATOM 671 N N . ALA A 1 93 ? 32.728 -7.354 10.823 1.00 49.91 93 ALA A N 1
ATOM 672 C CA . ALA A 1 93 ? 33.502 -7.180 12.032 1.00 49.91 93 ALA A CA 1
ATOM 673 C C . ALA A 1 93 ? 34.976 -7.552 11.793 1.00 49.91 93 ALA A C 1
ATOM 675 O O . ALA A 1 93 ? 35.264 -8.562 11.157 1.00 49.91 93 ALA A O 1
ATOM 676 N N . SER A 1 94 ? 35.878 -6.771 12.380 1.00 42.16 94 SER A N 1
ATOM 677 C CA . SER A 1 94 ? 37.244 -7.139 12.789 1.00 42.16 94 SER A CA 1
ATOM 678 C C . SER A 1 94 ? 37.741 -5.945 13.611 1.00 42.16 94 SER A C 1
ATOM 680 O O . SER A 1 94 ? 37.829 -4.840 13.084 1.00 42.16 94 SER A O 1
ATOM 682 N N . ASP A 1 95 ? 37.716 -5.999 14.939 1.00 40.19 95 ASP A N 1
ATOM 683 C CA . ASP A 1 95 ? 38.632 -6.752 15.807 1.00 40.19 95 ASP A CA 1
ATOM 684 C C . ASP A 1 95 ? 40.087 -6.263 15.714 1.00 40.19 95 ASP A C 1
ATOM 686 O O . ASP A 1 95 ? 40.674 -6.235 14.639 1.00 40.19 95 ASP A O 1
ATOM 690 N N . GLU A 1 96 ? 40.561 -5.845 16.888 1.00 45.00 96 GLU A N 1
ATOM 691 C CA . GLU A 1 96 ? 41.923 -5.679 17.407 1.00 45.00 96 GLU A CA 1
ATOM 692 C C . GLU A 1 96 ? 43.123 -5.357 16.489 1.00 45.00 96 GLU A C 1
ATOM 694 O O . GLU A 1 96 ? 43.454 -6.065 15.546 1.00 45.00 96 GLU A O 1
ATOM 699 N N . GLY A 1 97 ? 43.932 -4.403 16.973 1.00 44.59 97 GLY A N 1
ATOM 700 C CA . GLY A 1 97 ? 45.374 -4.644 17.092 1.00 44.59 97 GLY A CA 1
ATOM 701 C C . GLY A 1 97 ? 46.312 -3.671 16.377 1.00 44.59 97 GLY A C 1
ATOM 702 O O . GLY A 1 97 ? 46.368 -3.639 15.158 1.00 44.59 97 GLY A O 1
ATOM 703 N N . ASP A 1 98 ? 47.113 -2.985 17.200 1.00 45.66 98 ASP A N 1
ATOM 704 C CA . ASP A 1 98 ? 48.570 -2.831 17.043 1.00 45.66 98 ASP A CA 1
ATOM 705 C C . ASP A 1 98 ? 49.139 -2.029 15.851 1.00 45.66 98 ASP A C 1
ATOM 707 O O . ASP A 1 98 ? 49.127 -2.478 14.712 1.00 45.66 98 ASP A O 1
ATOM 711 N N . SER A 1 99 ? 49.736 -0.865 16.143 1.00 44.19 99 SER A N 1
ATOM 712 C CA . SER A 1 99 ? 51.193 -0.664 15.986 1.00 44.19 99 SER A CA 1
ATOM 713 C C . SER A 1 99 ? 51.600 0.802 16.211 1.00 44.19 99 SER A C 1
ATOM 715 O O . SER A 1 99 ? 50.924 1.726 15.761 1.00 44.19 99 SER A O 1
ATOM 717 N N . GLU A 1 100 ? 52.722 0.957 16.905 1.00 53.59 100 GLU A N 1
ATOM 718 C CA . GLU A 1 100 ? 53.475 2.154 17.303 1.00 53.59 100 GLU A CA 1
ATOM 719 C C . GLU A 1 100 ? 53.900 3.099 16.153 1.00 53.59 100 GLU A C 1
ATOM 721 O O . GLU A 1 100 ? 54.247 2.630 15.071 1.00 53.59 100 GLU A O 1
ATOM 726 N N . ASP A 1 101 ? 53.926 4.418 16.413 1.00 50.97 101 ASP A N 1
ATOM 727 C CA . ASP A 1 101 ? 55.150 5.264 16.459 1.00 50.97 101 ASP A CA 1
ATOM 728 C C . ASP A 1 101 ? 54.856 6.595 17.192 1.00 50.97 101 ASP A C 1
ATOM 730 O O . ASP A 1 101 ? 53.866 7.278 16.830 1.00 50.97 101 ASP A O 1
#

pLDDT: mean 71.02, std 17.97, range [33.84, 90.12]

Secondary structure (DSSP, 8-state):
-TTT-PEEEES-S---EEE-TTS--S------SSPPTT-EEEGGGS-PPTTEEEHHHHH-GGG--EEEEEEPPTTS-------------------------

Foldseek 3Di:
DVPQQWDKDFPDPDFDKDFDPVQDDPDFDDDPPPADAPDFDWPVNTDDDPRIDGPQVVVDPVSTDTGMHTHHPPPDDDDDDDDDDPPPPDDDDDDDDDDDD

Sequence (101 aa):
VKTQGGIVQHQETDIEVQCLPKDIPEYIEVDMLKVEVGQIIHLSDVVLPEGVSSVALGLGEDHDLAIASIVAPRGGSDEEGAAEAEDAGGESASDEGDSED